Protein AF-A0A0B6YL24-F1 (afdb_monomer_lite)

Foldseek 3Di:
DVLLVVVVPDDDDPPPPVCVVVSVVVVVVVVVVLVVLVLVLLCVVCVPPSPVSVVVVVVVVVVVVVVLVVCPPPDDPVVNSVVVVVVVVVSVVVSVVSVVVVVVVVCPDPPPD

pLDDT: mean 74.41, std 11.95, range [43.94, 89.06]

Secondary structure (DSSP, 8-state):
-HHHHHHHH----TT-HHHHHHHHHHHHHHHHHHHHHHHHHHHHHTSSSHHHHHHHHHHHHHHHHHHHHHHTTTS-HHHHHHHHHHHHHHHHHHHHHHHHHHHHHT--SSS--

Sequence (113 aa):
LVILVVMLLWKPLPTDQYVFFIVPGVWGLADAVWQTQSSALIGVVFFDDQEAAFANLRLFVSLGKTMAYLYSGLLCENVKLYIACCLLVIAVVLSTIVEILIHNKQRPGYNNI

Structure (mmCIF, N/CA/C/O backbone):
data_AF-A0A0B6YL24-F1
#
_entry.id   AF-A0A0B6YL24-F1
#
loop_
_atom_site.group_PDB
_atom_site.id
_atom_site.type_symbol
_atom_site.label_atom_id
_atom_site.label_alt_id
_atom_site.label_comp_id
_atom_site.label_asym_id
_atom_site.label_entity_id
_atom_site.label_seq_id
_atom_site.pdbx_PDB_ins_code
_atom_site.Cartn_x
_atom_site.Cartn_y
_atom_site.Cartn_z
_atom_site.occupancy
_atom_site.B_iso_or_equiv
_atom_site.auth_seq_id
_atom_site.auth_comp_id
_atom_site.auth_asym_id
_atom_site.auth_atom_id
_atom_site.pdbx_PDB_model_num
ATOM 1 N N . LEU A 1 1 ? -1.492 -9.415 -8.245 1.00 57.41 1 LEU A N 1
ATOM 2 C CA . LEU A 1 1 ? -1.036 -10.798 -8.540 1.00 57.41 1 LEU A CA 1
ATOM 3 C C . LEU A 1 1 ? -0.930 -11.078 -10.041 1.00 57.41 1 LEU A C 1
ATOM 5 O O . LEU A 1 1 ? 0.155 -11.432 -10.476 1.00 57.41 1 LEU A O 1
ATOM 9 N N . VAL A 1 2 ? -1.978 -10.845 -10.843 1.00 56.34 2 VAL A N 1
ATOM 10 C CA . VAL A 1 2 ? -1.969 -11.119 -12.301 1.00 56.34 2 VAL A CA 1
ATOM 11 C C . VAL A 1 2 ? -0.819 -10.421 -13.051 1.00 56.34 2 VAL A C 1
ATOM 13 O O . VAL A 1 2 ? -0.139 -11.055 -13.844 1.00 56.34 2 VAL A O 1
ATOM 16 N N . ILE A 1 3 ? -0.516 -9.156 -12.740 1.00 59.81 3 ILE A N 1
ATOM 17 C CA . ILE A 1 3 ? 0.563 -8.390 -13.404 1.00 59.81 3 ILE A CA 1
ATOM 18 C C . ILE A 1 3 ? 1.965 -8.903 -13.052 1.00 59.81 3 ILE A C 1
ATOM 20 O O . ILE A 1 3 ? 2.856 -8.878 -13.894 1.00 59.81 3 ILE A O 1
ATOM 24 N N . LEU A 1 4 ? 2.160 -9.423 -11.838 1.00 58.12 4 LEU A N 1
ATOM 25 C CA . LEU A 1 4 ? 3.439 -10.016 -11.441 1.00 58.12 4 LEU A CA 1
ATOM 26 C C . LEU A 1 4 ? 3.672 -11.355 -12.118 1.00 58.12 4 LEU A C 1
ATOM 28 O O . LEU A 1 4 ? 4.787 -11.624 -12.532 1.00 58.12 4 LEU A O 1
ATOM 32 N N . VAL A 1 5 ? 2.619 -12.160 -12.277 1.00 56.94 5 VAL A N 1
ATOM 33 C CA . VAL A 1 5 ? 2.677 -13.413 -13.041 1.00 56.94 5 VAL A CA 1
ATOM 34 C C . VAL A 1 5 ? 2.963 -13.125 -14.518 1.00 56.94 5 VAL A C 1
ATOM 36 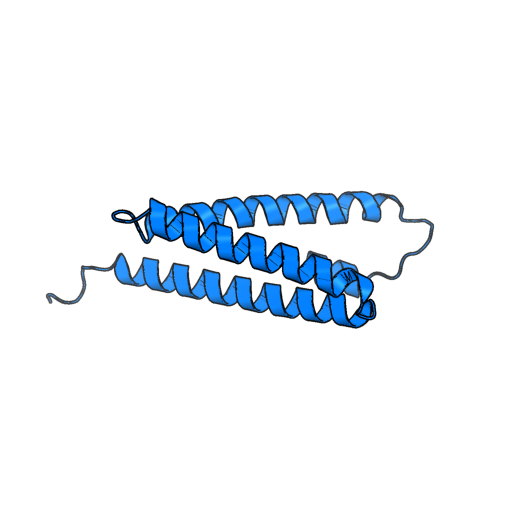O O . VAL A 1 5 ? 3.775 -13.819 -15.122 1.00 56.94 5 VAL A O 1
ATOM 39 N N . VAL A 1 6 ? 2.383 -12.055 -15.075 1.00 57.12 6 VAL A N 1
ATOM 40 C CA . VAL A 1 6 ? 2.706 -11.567 -16.426 1.00 57.12 6 VAL A CA 1
ATOM 41 C C . VAL A 1 6 ? 4.167 -11.113 -16.521 1.00 57.12 6 VAL A C 1
ATOM 43 O O . VAL A 1 6 ? 4.854 -11.537 -17.440 1.00 57.12 6 VAL A O 1
ATOM 46 N N . MET A 1 7 ? 4.688 -10.343 -15.558 1.00 55.59 7 MET A N 1
ATOM 47 C CA . MET A 1 7 ? 6.111 -9.962 -15.525 1.00 55.59 7 MET A CA 1
ATOM 48 C C . MET A 1 7 ? 7.062 -11.160 -15.356 1.00 55.59 7 MET A C 1
ATOM 50 O O . MET A 1 7 ? 8.177 -11.111 -15.862 1.00 55.59 7 MET A O 1
ATOM 54 N N . LEU A 1 8 ? 6.643 -12.232 -14.672 1.00 53.81 8 LEU A N 1
ATOM 55 C CA . LEU A 1 8 ? 7.463 -13.432 -14.436 1.00 53.81 8 LEU A CA 1
ATOM 56 C C . LEU A 1 8 ? 7.487 -14.393 -15.634 1.00 53.81 8 LEU A C 1
ATOM 58 O O . LEU A 1 8 ? 8.457 -15.124 -15.817 1.00 53.81 8 LEU A O 1
ATOM 62 N N . LEU A 1 9 ? 6.425 -14.404 -16.444 1.00 53.38 9 LEU A N 1
ATOM 63 C CA . LEU A 1 9 ? 6.312 -15.244 -17.641 1.00 53.38 9 LEU A CA 1
ATOM 64 C C . LEU A 1 9 ? 6.822 -14.557 -18.915 1.00 53.38 9 LEU A C 1
ATOM 66 O O . LEU A 1 9 ? 7.021 -15.230 -19.928 1.00 53.38 9 LEU A O 1
ATOM 70 N N . TRP A 1 10 ? 7.034 -13.239 -18.893 1.00 56.25 10 TRP A N 1
ATOM 71 C CA . TRP A 1 10 ? 7.356 -12.478 -20.095 1.00 56.25 10 TRP A CA 1
ATOM 72 C C . TRP A 1 10 ? 8.865 -12.265 -20.268 1.00 56.25 10 TRP A C 1
ATOM 74 O O . TRP A 1 10 ? 9.524 -11.606 -19.465 1.00 56.25 10 TRP A O 1
ATOM 84 N N . LYS A 1 11 ? 9.423 -12.836 -21.342 1.00 52.00 11 LYS A N 1
ATOM 85 C CA . LYS A 1 11 ? 10.829 -12.687 -21.742 1.00 52.00 11 LYS A CA 1
ATOM 86 C C . LYS A 1 11 ? 10.909 -11.545 -22.766 1.00 52.00 11 LYS A C 1
ATOM 88 O O . LYS A 1 11 ? 10.275 -11.670 -23.813 1.00 52.00 11 LYS A O 1
ATOM 93 N N . PRO A 1 12 ? 11.632 -10.443 -22.497 1.00 55.19 12 PRO A N 1
ATOM 94 C CA . PRO A 1 12 ? 11.573 -9.255 -23.343 1.00 55.19 12 PRO A CA 1
ATOM 95 C C . PRO A 1 12 ? 12.140 -9.555 -24.738 1.00 55.19 12 PRO A C 1
ATOM 97 O O . PRO A 1 12 ? 13.329 -9.841 -24.883 1.00 55.19 12 PRO A O 1
ATOM 100 N N . LEU A 1 13 ? 11.287 -9.488 -25.764 1.00 54.59 13 LEU A N 1
ATOM 101 C CA . LEU A 1 13 ? 11.703 -9.379 -27.162 1.00 54.59 13 LEU A CA 1
ATOM 102 C C . LEU A 1 13 ? 11.755 -7.886 -27.547 1.00 54.59 13 LEU A C 1
ATOM 104 O O . LEU A 1 13 ? 10.869 -7.127 -27.155 1.00 54.59 13 LEU A O 1
ATOM 108 N N . PRO A 1 14 ? 12.744 -7.444 -28.343 1.00 58.03 14 PRO A N 1
ATOM 109 C CA . PRO A 1 14 ? 12.974 -6.028 -28.671 1.00 58.03 14 PRO A CA 1
ATOM 110 C C . PRO A 1 14 ? 11.854 -5.338 -29.478 1.00 58.03 14 PRO A C 1
ATOM 112 O O . PRO A 1 14 ? 11.946 -4.143 -29.741 1.00 58.03 14 PRO A O 1
ATOM 115 N N . THR A 1 15 ? 10.797 -6.054 -29.868 1.00 60.00 15 THR A N 1
ATOM 116 C CA . THR A 1 15 ? 9.673 -5.528 -30.663 1.00 60.00 15 THR A CA 1
ATOM 117 C C . THR A 1 15 ? 8.506 -5.009 -29.802 1.00 60.00 15 THR A C 1
ATOM 119 O O . THR A 1 15 ? 7.683 -4.245 -30.298 1.00 60.00 15 THR A O 1
ATOM 122 N N . ASP A 1 16 ? 8.458 -5.319 -28.501 1.00 62.62 16 ASP A N 1
ATOM 123 C CA . ASP A 1 16 ? 7.295 -5.045 -27.637 1.00 62.62 16 ASP A CA 1
ATOM 124 C C . ASP A 1 16 ? 7.484 -3.851 -26.674 1.00 62.62 16 ASP A C 1
ATOM 126 O O . ASP A 1 16 ? 7.304 -3.946 -25.458 1.00 62.62 16 ASP A O 1
ATOM 130 N N . GLN A 1 17 ? 7.808 -2.673 -27.218 1.00 61.78 17 GLN A N 1
ATOM 131 C CA . GLN A 1 17 ? 7.969 -1.426 -26.445 1.00 61.78 17 GLN A CA 1
ATOM 132 C C . GLN A 1 17 ? 6.718 -1.041 -25.627 1.00 61.78 17 GLN A C 1
ATOM 134 O O . GLN A 1 17 ? 6.829 -0.480 -24.537 1.00 61.78 17 GLN A O 1
ATOM 139 N N . TYR A 1 18 ? 5.517 -1.327 -26.134 1.00 67.44 18 TYR A N 1
ATOM 140 C CA . TYR A 1 18 ? 4.254 -0.911 -25.509 1.00 67.44 18 TYR A CA 1
ATOM 141 C C . TYR A 1 18 ? 4.021 -1.549 -24.134 1.00 67.44 18 TYR A C 1
ATOM 143 O O . TYR A 1 18 ? 3.478 -0.913 -23.228 1.00 67.44 18 TYR A O 1
ATOM 151 N N . VAL A 1 19 ? 4.479 -2.787 -23.949 1.00 67.81 19 VAL A N 1
ATOM 152 C CA . VAL A 1 19 ? 4.311 -3.535 -22.696 1.00 67.81 19 VAL A CA 1
ATOM 153 C C . VAL A 1 19 ? 5.098 -2.876 -21.559 1.00 67.81 19 VAL A C 1
ATOM 155 O O . VAL A 1 19 ? 4.641 -2.867 -20.417 1.00 67.81 19 VAL A O 1
ATOM 158 N N . PHE A 1 20 ? 6.215 -2.216 -21.879 1.00 69.19 20 PHE A N 1
ATOM 159 C CA . PHE A 1 20 ? 7.036 -1.494 -20.908 1.00 69.19 20 PHE A CA 1
ATOM 160 C C . PHE A 1 20 ? 6.327 -0.274 -20.297 1.00 69.19 20 PHE A C 1
ATOM 162 O O . PHE A 1 20 ? 6.641 0.108 -19.176 1.00 69.19 20 PHE A O 1
ATOM 169 N N . PHE A 1 21 ? 5.350 0.320 -20.991 1.00 76.38 21 PHE A N 1
ATOM 170 C CA . PHE A 1 21 ? 4.573 1.458 -20.479 1.00 76.38 21 PHE A CA 1
ATOM 171 C C . PHE A 1 21 ? 3.277 1.024 -19.791 1.00 76.38 21 PHE A C 1
ATOM 173 O O . PHE A 1 21 ? 2.892 1.586 -18.766 1.00 76.38 21 PHE A O 1
ATOM 180 N N . ILE A 1 22 ? 2.609 0.003 -20.330 1.00 80.31 22 ILE A N 1
ATOM 181 C CA . ILE A 1 22 ? 1.315 -0.457 -19.813 1.00 80.31 22 ILE A CA 1
ATOM 182 C C . ILE A 1 22 ? 1.490 -1.150 -18.458 1.00 80.31 22 ILE A C 1
ATOM 184 O O . ILE A 1 22 ? 0.737 -0.873 -17.528 1.00 80.31 22 ILE A O 1
ATOM 188 N N . VAL A 1 23 ? 2.500 -2.011 -18.314 1.00 76.06 23 VAL A N 1
ATOM 189 C CA . VAL A 1 23 ? 2.734 -2.776 -17.080 1.00 76.06 23 VAL A CA 1
ATOM 190 C C . VAL A 1 23 ? 2.928 -1.883 -15.843 1.00 76.06 23 VAL A C 1
ATOM 192 O O . VAL A 1 23 ? 2.172 -2.061 -14.884 1.00 76.06 23 VAL A O 1
ATOM 195 N N . PRO A 1 24 ? 3.855 -0.903 -15.822 1.00 79.38 24 PRO A N 1
ATOM 196 C CA . PRO A 1 24 ? 3.994 -0.005 -14.677 1.00 79.38 24 PRO A CA 1
ATOM 197 C C . PRO A 1 24 ? 2.785 0.922 -14.507 1.00 79.38 24 PRO A C 1
ATOM 199 O O . PRO A 1 24 ? 2.452 1.261 -13.375 1.00 79.38 24 PRO A O 1
ATOM 202 N N . GLY A 1 25 ? 2.095 1.295 -15.592 1.00 82.94 25 GLY A N 1
ATOM 203 C CA . GLY A 1 25 ? 0.878 2.107 -15.523 1.00 82.94 25 GLY A CA 1
ATOM 204 C C . GLY A 1 25 ? -0.257 1.403 -14.775 1.00 82.94 25 GLY A C 1
ATOM 205 O O . GLY A 1 25 ? -0.831 1.959 -13.840 1.00 82.94 25 GLY A O 1
ATOM 206 N N . VAL A 1 26 ? -0.544 0.147 -15.129 1.00 82.69 26 VAL A N 1
ATOM 207 C CA . VAL A 1 26 ? -1.573 -0.647 -14.438 1.00 82.69 26 VAL A CA 1
ATOM 208 C C . VAL A 1 26 ? -1.113 -1.028 -13.027 1.00 82.69 26 VAL A C 1
ATOM 210 O O . VAL A 1 26 ? -1.921 -1.023 -12.099 1.00 82.69 26 VAL A O 1
ATOM 213 N N . TRP A 1 27 ? 0.180 -1.309 -12.833 1.00 80.88 27 TRP A N 1
ATOM 214 C CA . TRP A 1 27 ? 0.743 -1.550 -11.503 1.00 80.88 27 TRP A CA 1
ATOM 215 C C . TRP A 1 27 ? 0.559 -0.344 -10.574 1.00 80.88 27 TRP A C 1
ATOM 217 O O . TRP A 1 27 ? 0.075 -0.501 -9.456 1.00 80.88 27 TRP A O 1
ATOM 227 N N . GLY A 1 28 ? 0.880 0.862 -11.049 1.00 83.69 28 GLY A N 1
ATOM 228 C CA . GLY A 1 28 ? 0.700 2.101 -10.294 1.00 83.69 28 GLY A CA 1
ATOM 229 C C . GLY A 1 28 ? -0.765 2.391 -9.973 1.00 83.69 28 GLY A C 1
ATOM 230 O O . GLY A 1 28 ? -1.073 2.812 -8.862 1.00 83.69 28 GLY A O 1
ATOM 231 N N . LEU A 1 29 ? -1.685 2.102 -10.902 1.00 86.69 29 LEU A N 1
ATOM 232 C CA . LEU A 1 29 ? -3.122 2.220 -10.641 1.00 86.69 29 LEU A CA 1
ATOM 233 C C . LEU A 1 29 ? -3.578 1.263 -9.531 1.00 86.69 29 LEU A C 1
ATOM 235 O O . LEU A 1 29 ? -4.326 1.660 -8.639 1.00 86.69 29 LEU A O 1
ATOM 239 N N . ALA A 1 30 ? -3.118 0.011 -9.569 1.00 84.25 30 ALA A N 1
ATOM 240 C CA . ALA A 1 30 ? -3.435 -0.970 -8.538 1.00 84.25 30 ALA A CA 1
ATOM 241 C C . ALA A 1 30 ? -2.873 -0.561 -7.163 1.00 84.25 30 ALA A C 1
ATOM 243 O O . ALA A 1 30 ? -3.582 -0.679 -6.165 1.00 84.25 30 ALA A O 1
ATOM 244 N N . ASP A 1 31 ? -1.642 -0.041 -7.113 1.00 84.06 31 ASP A N 1
ATOM 245 C CA . ASP A 1 31 ? -1.018 0.463 -5.882 1.00 84.06 31 ASP A CA 1
ATOM 246 C C . ASP A 1 31 ? -1.793 1.655 -5.299 1.00 84.06 31 ASP A C 1
ATOM 248 O O . ASP A 1 31 ? -2.078 1.684 -4.102 1.00 84.06 31 ASP A O 1
ATOM 252 N N . ALA A 1 32 ? -2.244 2.581 -6.152 1.00 87.81 32 ALA A N 1
ATOM 253 C CA . ALA A 1 32 ? -3.061 3.717 -5.733 1.00 87.81 32 ALA A CA 1
ATOM 254 C C . ALA A 1 32 ? -4.388 3.271 -5.098 1.00 87.81 32 ALA A C 1
ATOM 256 O O . ALA A 1 32 ? -4.731 3.716 -4.001 1.00 87.81 32 ALA A O 1
ATOM 257 N N . VAL A 1 33 ? -5.110 2.346 -5.744 1.00 88.31 33 VAL A N 1
ATOM 258 C CA . VAL A 1 33 ? -6.358 1.785 -5.197 1.00 88.31 33 VAL A CA 1
ATOM 259 C C . VAL A 1 33 ? -6.100 1.104 -3.854 1.00 88.31 33 VAL A C 1
ATOM 261 O O . VAL A 1 33 ? -6.849 1.310 -2.896 1.00 88.31 33 VAL A O 1
ATOM 264 N N . TRP A 1 34 ? -5.023 0.323 -3.765 1.00 83.62 34 TRP A N 1
ATOM 265 C CA . TRP A 1 34 ? -4.643 -0.378 -2.544 1.00 83.62 34 TRP A CA 1
ATOM 266 C C . TRP A 1 34 ? -4.318 0.581 -1.391 1.00 83.62 34 TRP A C 1
ATOM 268 O O . TRP A 1 34 ? -4.736 0.365 -0.249 1.00 83.62 34 TRP A O 1
ATOM 278 N N . GLN A 1 35 ? -3.609 1.672 -1.685 1.00 84.31 35 GLN A N 1
ATOM 279 C CA . GLN A 1 35 ? -3.245 2.688 -0.705 1.00 84.31 35 GLN A CA 1
ATOM 280 C C . GLN A 1 35 ? -4.478 3.408 -0.141 1.00 84.31 35 GLN A C 1
ATOM 282 O O . GLN A 1 35 ? -4.559 3.644 1.071 1.00 84.31 35 GLN A O 1
ATOM 287 N N . THR A 1 36 ? -5.454 3.725 -0.995 1.00 89.06 36 THR A N 1
ATOM 288 C CA . THR A 1 36 ? -6.726 4.326 -0.573 1.00 89.06 36 THR A CA 1
ATOM 289 C C . THR A 1 36 ? -7.548 3.353 0.271 1.00 89.06 36 THR A C 1
ATOM 291 O O . THR A 1 36 ? -7.980 3.724 1.362 1.00 89.06 36 THR A O 1
ATOM 294 N N . GLN A 1 37 ? -7.701 2.103 -0.181 1.00 85.50 37 GLN A N 1
ATOM 295 C CA . GLN A 1 37 ? -8.400 1.040 0.554 1.00 85.50 37 GLN A CA 1
ATOM 296 C C . GLN A 1 37 ? -7.836 0.848 1.967 1.00 85.50 37 GLN A C 1
ATOM 298 O O . GLN A 1 37 ? -8.578 0.909 2.945 1.00 85.50 37 GLN A O 1
ATOM 303 N N . SER A 1 38 ? -6.515 0.695 2.091 1.00 82.56 38 SER A N 1
ATOM 304 C CA . SER A 1 38 ? -5.854 0.455 3.383 1.00 82.56 38 SER A CA 1
ATOM 305 C C . SER A 1 38 ? -6.069 1.608 4.369 1.00 82.56 38 SER A C 1
ATOM 307 O O . SER A 1 38 ? -6.273 1.394 5.564 1.00 82.56 38 SER A O 1
ATOM 309 N N . SER A 1 39 ? -6.047 2.841 3.856 1.00 82.88 39 SER A N 1
ATOM 310 C CA . SER A 1 39 ? -6.234 4.050 4.661 1.00 82.88 39 SER A CA 1
ATOM 311 C C . SER A 1 39 ? -7.694 4.210 5.106 1.00 82.88 39 SER A C 1
ATOM 313 O O . SER A 1 39 ? -7.945 4.561 6.256 1.00 82.88 39 SER A O 1
ATOM 315 N N . ALA A 1 40 ? -8.659 3.895 4.236 1.00 85.38 40 ALA A N 1
ATOM 316 C CA . ALA A 1 40 ? -10.083 3.893 4.575 1.00 85.38 40 ALA A CA 1
ATOM 317 C C . ALA A 1 40 ? -10.417 2.835 5.639 1.00 85.38 40 ALA A C 1
ATOM 319 O O . ALA A 1 40 ? -11.129 3.124 6.600 1.00 85.38 40 ALA A O 1
ATOM 320 N N . LEU A 1 41 ? -9.853 1.631 5.506 1.00 82.00 41 LEU A N 1
ATOM 321 C CA . LEU A 1 41 ? -10.067 0.521 6.433 1.00 82.00 41 LEU A CA 1
ATOM 322 C C . LEU A 1 41 ? -9.631 0.879 7.859 1.00 82.00 41 LEU A C 1
ATOM 324 O O . LEU A 1 41 ? -10.385 0.681 8.808 1.00 82.00 41 LEU A O 1
ATOM 328 N N . ILE A 1 42 ? -8.443 1.471 8.012 1.00 80.94 42 ILE A N 1
ATOM 329 C CA . ILE A 1 42 ? -7.931 1.899 9.322 1.00 80.94 42 ILE A CA 1
ATOM 330 C C . ILE A 1 42 ? -8.767 3.034 9.916 1.00 80.94 42 ILE A C 1
ATOM 332 O O . ILE A 1 42 ? -9.036 3.015 11.118 1.00 80.94 42 ILE A O 1
ATOM 336 N N . GLY A 1 43 ? -9.256 3.954 9.080 1.00 81.06 43 GLY A N 1
ATOM 337 C CA . GLY A 1 43 ? -10.172 5.009 9.513 1.00 81.06 43 GLY A CA 1
ATOM 338 C C . GLY A 1 43 ? -11.506 4.482 10.057 1.00 81.06 43 GLY A C 1
ATOM 339 O O . GLY A 1 43 ? -12.039 5.063 10.999 1.00 81.06 43 GLY A O 1
ATOM 340 N N . VAL A 1 44 ? -12.024 3.376 9.507 1.00 80.69 44 VAL A N 1
ATOM 341 C CA . VAL A 1 44 ? -13.275 2.735 9.960 1.00 80.69 44 VAL A CA 1
ATOM 342 C C . VAL A 1 44 ? -13.063 1.864 11.206 1.00 80.69 44 VAL A C 1
ATOM 344 O O . VAL A 1 44 ? -13.938 1.811 12.067 1.00 80.69 44 VAL A O 1
ATOM 347 N N . VAL A 1 45 ? -11.918 1.182 11.332 1.00 77.50 45 VAL A N 1
ATOM 348 C CA . VAL A 1 45 ? -11.634 0.295 12.480 1.00 77.50 45 VAL A CA 1
ATOM 349 C C . VAL A 1 45 ? -11.408 1.074 13.780 1.00 77.50 45 VAL A C 1
ATOM 351 O O . VAL A 1 45 ? -11.856 0.621 14.835 1.00 77.50 45 VAL A O 1
ATOM 354 N N . PHE A 1 46 ? -10.740 2.228 13.717 1.00 73.31 46 PHE A N 1
ATOM 355 C CA . PHE A 1 46 ? -10.326 3.008 14.889 1.00 73.31 46 PHE A CA 1
ATOM 356 C C . PHE A 1 46 ? -10.955 4.402 14.902 1.00 73.31 46 PHE A C 1
ATOM 358 O O . PHE A 1 46 ? -10.237 5.391 14.852 1.00 73.31 46 PHE A O 1
ATOM 365 N N . PHE A 1 47 ? -12.286 4.499 14.964 1.00 70.00 47 PHE A N 1
ATOM 366 C CA . PHE A 1 47 ? -12.968 5.802 14.960 1.00 70.00 47 PHE A CA 1
ATOM 367 C C . PHE A 1 47 ? -12.606 6.690 16.170 1.00 70.00 47 PHE A C 1
ATOM 369 O O . PHE A 1 47 ? -12.516 7.901 16.013 1.00 70.00 47 PHE A O 1
ATOM 376 N N . ASP A 1 48 ? -12.365 6.090 17.343 1.00 73.06 48 ASP A N 1
ATOM 377 C CA . ASP A 1 48 ? -12.044 6.809 18.592 1.00 73.06 48 ASP A CA 1
ATOM 378 C C . ASP A 1 48 ? -10.577 7.290 18.647 1.00 73.06 48 ASP A C 1
ATOM 380 O O . ASP A 1 48 ? -10.299 8.411 19.054 1.00 73.06 48 ASP A O 1
ATOM 384 N N . ASP A 1 49 ? -9.637 6.472 18.153 1.00 79.25 49 ASP A N 1
ATOM 385 C CA . ASP A 1 49 ? -8.185 6.714 18.231 1.00 79.25 49 ASP A CA 1
ATOM 386 C C . ASP A 1 49 ? -7.527 6.787 16.837 1.00 79.25 49 ASP A C 1
ATOM 388 O O . ASP A 1 49 ? -6.480 6.175 16.576 1.00 79.25 49 ASP A O 1
ATOM 392 N N . GLN A 1 50 ? -8.142 7.521 15.900 1.00 76.25 50 GLN A N 1
ATOM 393 C CA . GLN A 1 50 ? -7.655 7.605 14.514 1.00 76.25 50 GLN A CA 1
ATOM 394 C C . GLN A 1 50 ? -6.203 8.098 14.432 1.00 76.25 50 GLN A C 1
ATOM 396 O O . GLN A 1 50 ? -5.406 7.541 13.676 1.00 76.25 50 GLN A O 1
ATOM 401 N N . GLU A 1 51 ? -5.834 9.115 15.213 1.00 79.25 51 GLU A N 1
ATOM 402 C CA . GLU A 1 51 ? -4.513 9.751 15.124 1.00 79.25 51 GLU A CA 1
ATOM 403 C C . GLU A 1 51 ? -3.370 8.777 15.447 1.00 79.25 51 GLU A C 1
ATOM 405 O O . GLU A 1 51 ? -2.394 8.689 14.695 1.00 79.25 51 GLU A O 1
ATOM 410 N N . ALA A 1 52 ? -3.510 7.984 16.514 1.00 82.94 52 ALA A N 1
ATOM 411 C CA . ALA A 1 52 ? -2.505 7.003 16.920 1.00 82.94 52 ALA A CA 1
ATOM 412 C C . ALA A 1 52 ? -2.417 5.828 15.931 1.00 82.94 52 ALA A C 1
ATOM 414 O O . ALA A 1 52 ? -1.320 5.374 15.585 1.00 82.94 52 ALA A O 1
ATOM 415 N N . ALA A 1 53 ? -3.562 5.361 15.424 1.00 80.50 53 ALA A N 1
ATOM 416 C CA . ALA A 1 53 ? -3.619 4.279 14.447 1.00 80.50 53 ALA A CA 1
ATOM 417 C C . ALA A 1 53 ? -2.982 4.683 13.103 1.00 80.50 53 ALA A C 1
ATOM 419 O O . ALA A 1 53 ? -2.169 3.935 12.548 1.00 80.50 53 ALA A O 1
ATOM 420 N N . PHE A 1 54 ? -3.277 5.888 12.603 1.00 80.56 54 PHE A N 1
ATOM 421 C CA . PHE A 1 54 ? -2.668 6.415 11.379 1.00 80.56 54 PHE A CA 1
ATOM 422 C C . PHE A 1 54 ? -1.172 6.699 11.542 1.00 80.56 54 PHE A C 1
ATOM 424 O O . PHE A 1 54 ? -0.400 6.426 10.617 1.00 80.56 54 PHE A O 1
ATOM 431 N N . ALA A 1 55 ? -0.742 7.200 12.705 1.00 86.62 55 ALA A N 1
ATOM 432 C CA . ALA A 1 55 ? 0.673 7.402 12.999 1.00 86.62 55 ALA A CA 1
ATOM 433 C C . ALA A 1 55 ? 1.444 6.073 12.950 1.00 86.62 55 ALA A C 1
ATOM 435 O O . ALA A 1 55 ? 2.435 5.967 12.222 1.00 86.62 55 ALA A O 1
ATOM 436 N N . ASN A 1 56 ? 0.945 5.032 13.625 1.00 85.88 56 ASN A N 1
ATOM 437 C CA . ASN A 1 56 ? 1.559 3.704 13.598 1.00 85.88 56 ASN A CA 1
ATOM 438 C C . ASN A 1 56 ? 1.569 3.095 12.190 1.00 85.88 56 ASN A C 1
ATOM 440 O O . ASN A 1 56 ? 2.604 2.587 11.756 1.00 85.88 56 ASN A O 1
ATOM 444 N N . LEU A 1 57 ? 0.474 3.197 11.429 1.00 83.25 57 LEU A N 1
ATOM 445 C CA . LEU A 1 57 ? 0.434 2.725 10.041 1.00 83.25 57 LEU A CA 1
ATOM 446 C C . LEU A 1 57 ? 1.504 3.403 9.180 1.00 83.25 57 LEU A C 1
ATOM 448 O O . LEU A 1 57 ? 2.236 2.742 8.440 1.00 83.25 57 LEU A O 1
ATOM 452 N N . ARG A 1 58 ? 1.603 4.732 9.263 1.00 85.12 58 ARG A N 1
ATOM 453 C CA . ARG A 1 58 ? 2.546 5.508 8.455 1.00 85.12 58 ARG A CA 1
ATOM 454 C C . ARG A 1 58 ? 3.992 5.196 8.829 1.00 85.12 58 ARG A C 1
ATOM 456 O O . ARG A 1 58 ? 4.839 5.149 7.933 1.00 85.12 58 ARG A O 1
ATOM 463 N N . LEU A 1 59 ? 4.267 4.926 10.106 1.00 88.75 59 LEU A N 1
ATOM 464 C CA . LEU A 1 59 ? 5.566 4.425 10.555 1.00 88.75 59 LEU A CA 1
ATOM 465 C C . LEU A 1 59 ? 5.883 3.071 9.917 1.00 88.75 59 LEU A C 1
ATOM 467 O O . LEU A 1 59 ? 6.925 2.944 9.279 1.00 88.75 59 LEU A O 1
ATOM 471 N N . PHE A 1 60 ? 4.973 2.096 9.990 1.00 83.94 60 PHE A N 1
ATOM 472 C CA . PHE A 1 60 ? 5.177 0.781 9.372 1.00 83.94 60 PHE A CA 1
ATOM 473 C C . PHE A 1 60 ? 5.387 0.854 7.855 1.00 83.94 60 PHE A C 1
ATOM 475 O O . PHE A 1 60 ? 6.306 0.226 7.329 1.00 83.94 60 PHE A O 1
ATOM 482 N N . VAL A 1 61 ? 4.596 1.662 7.144 1.00 83.88 61 VAL A N 1
ATOM 483 C CA . VAL A 1 61 ? 4.760 1.862 5.694 1.00 83.88 61 VAL A CA 1
ATOM 484 C C . VAL A 1 61 ? 6.120 2.488 5.375 1.00 83.88 61 VAL A C 1
ATOM 486 O O . VAL A 1 61 ? 6.783 2.083 4.418 1.00 83.88 61 VAL A O 1
ATOM 489 N N . SER A 1 62 ? 6.561 3.456 6.180 1.00 86.94 62 SER A N 1
ATOM 490 C CA . SER A 1 62 ? 7.864 4.106 6.003 1.00 86.94 62 SER A CA 1
ATOM 491 C C . SER A 1 62 ? 9.015 3.137 6.275 1.00 86.94 62 SER A C 1
ATOM 493 O O . SER A 1 62 ? 9.949 3.071 5.481 1.00 86.94 62 SER A O 1
ATOM 495 N N . LEU A 1 63 ? 8.919 2.321 7.329 1.00 89.00 63 LEU A N 1
ATOM 496 C CA . LEU A 1 63 ? 9.889 1.267 7.633 1.00 89.00 63 LEU A CA 1
ATOM 497 C C . LEU A 1 63 ? 10.001 0.257 6.489 1.00 89.00 63 LEU A C 1
ATOM 499 O O . LEU A 1 63 ? 11.111 -0.072 6.078 1.00 89.00 63 LEU A O 1
ATOM 503 N N . GLY A 1 64 ? 8.873 -0.182 5.922 1.00 85.75 64 GLY A N 1
ATOM 504 C CA . GLY A 1 64 ? 8.864 -1.084 4.769 1.00 85.75 64 GLY A CA 1
ATOM 505 C C . GLY A 1 64 ? 9.585 -0.495 3.552 1.00 85.75 64 GLY A C 1
ATOM 506 O O . GLY A 1 64 ? 10.388 -1.179 2.918 1.00 85.75 64 GLY A O 1
ATOM 507 N N . LYS A 1 65 ? 9.365 0.793 3.258 1.00 81.62 65 LYS A N 1
ATOM 508 C CA . LYS A 1 65 ? 10.042 1.496 2.153 1.00 81.62 65 LYS A CA 1
ATOM 509 C C . LYS A 1 65 ? 11.543 1.660 2.401 1.00 81.62 65 LYS A C 1
ATOM 511 O O . LYS A 1 65 ? 12.335 1.405 1.497 1.00 81.62 65 LYS A O 1
ATOM 516 N N . THR A 1 66 ? 11.941 2.021 3.620 1.00 88.50 66 THR A N 1
ATOM 517 C CA . THR A 1 66 ? 13.356 2.117 4.014 1.00 88.50 66 THR A CA 1
ATOM 518 C C . THR A 1 66 ? 14.054 0.763 3.913 1.00 88.50 66 THR A C 1
ATOM 520 O O . THR A 1 66 ? 15.156 0.670 3.376 1.00 88.50 66 THR A O 1
ATOM 523 N N . MET A 1 67 ? 13.392 -0.303 4.364 1.00 84.81 67 MET A N 1
ATOM 524 C CA . MET A 1 67 ? 13.903 -1.667 4.282 1.00 84.81 67 MET A CA 1
ATOM 525 C C . MET A 1 67 ? 14.073 -2.118 2.822 1.00 84.81 67 MET A C 1
ATOM 527 O O . MET A 1 67 ? 15.108 -2.669 2.453 1.00 84.81 67 MET A O 1
ATOM 531 N N . ALA A 1 68 ? 13.095 -1.817 1.961 1.00 83.44 68 ALA A N 1
ATOM 532 C CA . ALA A 1 68 ? 13.176 -2.101 0.529 1.00 83.44 68 ALA A CA 1
ATOM 533 C C . ALA A 1 68 ? 14.332 -1.351 -0.159 1.00 83.44 68 ALA A C 1
ATOM 535 O O . ALA A 1 68 ? 15.002 -1.914 -1.025 1.00 83.44 68 ALA A O 1
ATOM 536 N N . TYR A 1 69 ? 14.593 -0.103 0.244 1.00 82.25 69 TYR A N 1
ATOM 537 C CA . TYR A 1 69 ? 15.725 0.678 -0.253 1.00 82.25 69 TYR A CA 1
ATOM 538 C C . TYR A 1 69 ? 17.068 0.070 0.171 1.00 82.25 69 TYR A C 1
ATOM 540 O O . TYR A 1 69 ? 17.944 -0.128 -0.670 1.00 82.25 69 TYR A O 1
ATOM 548 N N . LEU A 1 70 ? 17.206 -0.300 1.449 1.00 82.88 70 LEU A N 1
ATOM 549 C CA . LEU A 1 70 ? 18.433 -0.885 1.996 1.00 82.88 70 LEU A CA 1
ATOM 550 C C . LEU A 1 70 ? 18.814 -2.195 1.294 1.00 82.88 70 LEU A C 1
ATOM 552 O O . LEU A 1 70 ? 19.976 -2.435 0.972 1.00 82.88 70 LEU A O 1
ATOM 556 N N . TYR A 1 71 ? 17.818 -3.025 1.002 1.00 77.69 71 TYR A N 1
ATOM 557 C CA . TYR A 1 71 ? 18.018 -4.295 0.317 1.00 77.69 71 TYR A CA 1
ATOM 558 C C . TYR A 1 71 ? 18.231 -4.166 -1.200 1.00 77.69 71 TYR A C 1
ATOM 560 O O . TYR A 1 71 ? 18.672 -5.126 -1.831 1.00 77.69 71 TYR A O 1
ATOM 568 N N . SER A 1 72 ? 17.996 -2.993 -1.802 1.00 74.12 72 SER A N 1
ATOM 569 C CA . SER A 1 72 ? 18.096 -2.815 -3.257 1.00 74.12 72 SER A CA 1
ATO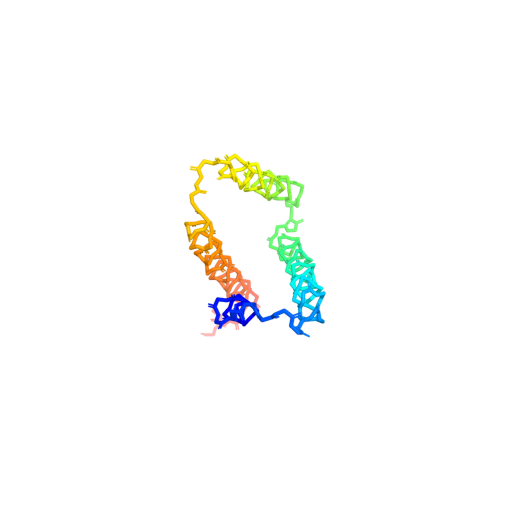M 570 C C . SER A 1 72 ? 19.517 -2.959 -3.814 1.00 74.12 72 SER A C 1
ATOM 572 O O . SER A 1 72 ? 19.652 -3.249 -4.999 1.00 74.12 72 SER A O 1
ATOM 574 N N . GLY A 1 73 ? 20.558 -2.737 -3.003 1.00 68.00 73 GLY A N 1
ATOM 575 C CA . GLY A 1 73 ? 21.962 -2.833 -3.432 1.00 68.00 73 GLY A CA 1
ATOM 576 C C . GLY A 1 73 ? 22.688 -4.113 -3.005 1.00 68.00 73 GLY A C 1
ATOM 577 O O . GLY A 1 73 ? 23.802 -4.349 -3.459 1.00 68.00 73 GLY A O 1
ATOM 578 N N . LEU A 1 74 ? 22.086 -4.927 -2.128 1.00 66.31 74 LEU A N 1
ATOM 579 C CA . LEU A 1 74 ? 22.751 -6.070 -1.482 1.00 66.31 74 LEU A CA 1
ATOM 580 C C . LEU A 1 74 ? 22.281 -7.439 -2.003 1.00 66.31 74 LEU A C 1
ATOM 582 O O . LEU A 1 74 ? 22.976 -8.433 -1.805 1.00 66.31 74 LEU A O 1
ATOM 586 N N . LEU A 1 75 ? 21.110 -7.517 -2.644 1.00 70.25 75 LEU A N 1
ATOM 587 C CA . LEU A 1 75 ? 20.492 -8.781 -3.059 1.00 70.25 75 LEU A CA 1
ATOM 588 C C . LEU A 1 75 ? 20.463 -8.959 -4.583 1.00 70.25 75 LEU A C 1
ATOM 590 O O . LEU A 1 75 ? 20.194 -8.023 -5.330 1.00 70.25 75 LEU A O 1
ATOM 594 N N . CYS A 1 76 ? 20.677 -10.201 -5.034 1.00 69.12 76 CYS A N 1
ATOM 595 C CA . CYS A 1 76 ? 20.451 -10.614 -6.422 1.00 69.12 76 CYS A CA 1
ATOM 596 C C . CYS A 1 76 ? 18.995 -10.365 -6.859 1.00 69.12 76 CYS A C 1
ATOM 598 O O . CYS A 1 76 ? 18.055 -10.567 -6.086 1.00 69.12 76 CYS A O 1
ATOM 600 N N . GLU A 1 77 ? 18.810 -10.019 -8.135 1.00 65.94 77 GLU A N 1
ATOM 601 C CA . GLU A 1 77 ? 17.528 -9.630 -8.746 1.00 65.94 77 GLU A CA 1
ATOM 602 C C . GLU A 1 77 ? 16.400 -10.663 -8.539 1.00 65.94 77 GLU A C 1
ATOM 604 O O . GLU A 1 77 ? 15.255 -10.301 -8.268 1.00 65.94 77 GLU A O 1
ATOM 609 N N . ASN A 1 78 ? 16.738 -11.956 -8.525 1.00 62.25 78 ASN A N 1
ATOM 610 C CA . ASN A 1 78 ? 15.787 -13.048 -8.282 1.00 62.25 78 ASN A CA 1
ATOM 611 C C . ASN A 1 78 ? 15.202 -13.053 -6.858 1.00 62.25 78 ASN A C 1
ATOM 613 O O . ASN A 1 78 ? 14.029 -13.374 -6.662 1.00 62.25 78 ASN A O 1
ATOM 617 N N . VAL A 1 79 ? 15.995 -12.679 -5.8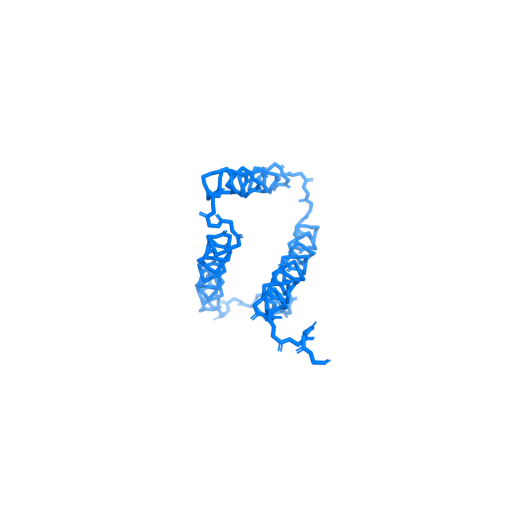50 1.00 73.88 79 VAL A N 1
ATOM 618 C CA . VAL A 1 79 ? 15.541 -12.673 -4.449 1.00 73.88 79 VAL A CA 1
ATOM 619 C C . VAL A 1 79 ? 14.590 -11.500 -4.203 1.00 73.88 79 VAL A C 1
ATOM 621 O O . VAL A 1 79 ? 13.607 -11.634 -3.475 1.00 73.88 79 VAL A O 1
ATOM 624 N N . LYS A 1 80 ? 14.826 -10.370 -4.879 1.00 67.56 80 LYS A N 1
ATOM 625 C CA . LYS A 1 80 ? 13.966 -9.181 -4.823 1.00 67.56 80 LYS A CA 1
ATOM 626 C C . LYS A 1 80 ? 12.539 -9.485 -5.289 1.00 67.56 80 LYS A C 1
ATOM 628 O O . LYS A 1 80 ? 11.584 -9.061 -4.639 1.00 67.56 80 LYS A O 1
ATOM 633 N N . LEU A 1 81 ? 12.393 -10.267 -6.361 1.00 69.69 81 LEU A N 1
ATOM 634 C CA . LEU A 1 81 ? 11.087 -10.708 -6.861 1.00 69.69 81 LEU A CA 1
ATOM 635 C C . LEU A 1 81 ? 10.373 -11.647 -5.879 1.00 69.69 81 LEU A C 1
ATOM 637 O O . LEU A 1 81 ? 9.178 -11.481 -5.638 1.00 69.69 81 LEU A O 1
ATOM 641 N N . TYR A 1 82 ? 11.093 -12.594 -5.269 1.00 75.50 82 TYR A N 1
ATOM 642 C CA . TYR A 1 82 ? 10.498 -13.526 -4.307 1.00 75.50 82 TYR A CA 1
ATOM 643 C C . TYR A 1 82 ? 9.997 -12.809 -3.045 1.00 75.50 82 TYR A C 1
ATOM 645 O O . TYR A 1 82 ? 8.876 -13.047 -2.597 1.00 75.50 82 TYR A O 1
ATOM 653 N N . ILE A 1 83 ? 10.788 -11.867 -2.517 1.00 78.88 83 ILE A N 1
ATOM 654 C CA . ILE A 1 83 ? 10.392 -11.029 -1.377 1.00 78.88 83 ILE A CA 1
ATOM 655 C C . ILE A 1 83 ? 9.142 -10.211 -1.720 1.00 78.88 83 ILE A C 1
ATOM 657 O O . ILE A 1 83 ? 8.204 -10.187 -0.925 1.00 78.88 83 ILE A O 1
ATOM 661 N N . ALA A 1 84 ? 9.092 -9.590 -2.904 1.00 74.19 84 ALA A N 1
ATOM 662 C CA . ALA A 1 84 ? 7.926 -8.824 -3.343 1.00 74.19 84 ALA A CA 1
ATOM 663 C C . ALA A 1 84 ? 6.659 -9.693 -3.437 1.00 74.19 84 ALA A C 1
ATOM 665 O O . ALA A 1 84 ? 5.600 -9.293 -2.951 1.00 74.19 84 ALA A O 1
ATOM 666 N N . CYS A 1 85 ? 6.765 -10.904 -3.994 1.00 74.00 85 CYS A N 1
ATOM 667 C CA . CYS A 1 85 ? 5.656 -11.857 -4.044 1.00 74.00 85 CYS A CA 1
ATOM 668 C C . CYS A 1 85 ? 5.167 -12.251 -2.645 1.00 74.00 85 CYS A C 1
ATOM 670 O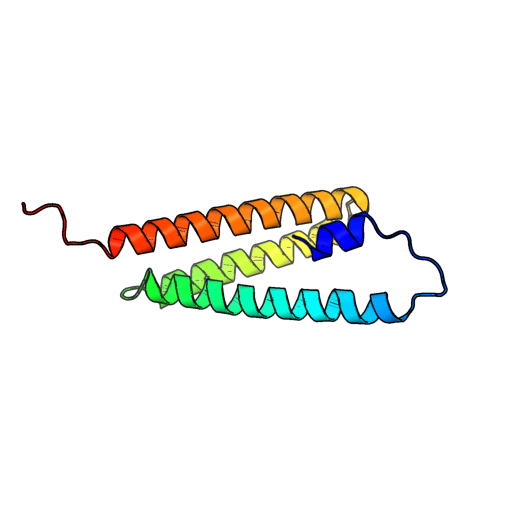 O . CYS A 1 85 ? 3.968 -12.166 -2.378 1.00 74.00 85 CYS A O 1
ATOM 672 N N . CYS A 1 86 ? 6.072 -12.632 -1.740 1.00 81.50 86 CYS A N 1
ATOM 673 C CA . CYS A 1 86 ? 5.713 -12.988 -0.366 1.00 81.50 86 CYS A CA 1
ATOM 674 C C . CYS A 1 86 ? 5.021 -11.828 0.358 1.00 81.50 86 CYS A C 1
ATOM 676 O O . CYS A 1 86 ? 3.991 -12.029 1.000 1.00 81.50 86 CYS A O 1
ATOM 678 N N . LEU A 1 87 ? 5.546 -10.608 0.215 1.00 79.44 87 LEU A N 1
ATOM 679 C CA . LEU A 1 87 ? 4.983 -9.420 0.852 1.00 79.44 87 LEU A CA 1
ATOM 680 C C . LEU A 1 87 ? 3.552 -9.141 0.373 1.00 79.44 87 LEU A C 1
ATOM 682 O O . LEU A 1 87 ? 2.692 -8.779 1.170 1.00 79.44 87 LEU A O 1
ATOM 686 N N . LEU A 1 88 ? 3.278 -9.354 -0.915 1.00 78.56 88 LEU A N 1
ATOM 687 C CA . LEU A 1 88 ? 1.944 -9.166 -1.482 1.00 78.56 88 LEU A CA 1
ATOM 688 C C . LEU A 1 88 ? 0.958 -10.237 -1.043 1.00 78.56 88 LEU A C 1
ATOM 690 O O . LEU A 1 88 ? -0.195 -9.915 -0.778 1.00 78.56 88 LEU A O 1
ATOM 694 N N . VAL A 1 89 ? 1.396 -11.493 -0.938 1.00 83.12 89 VAL A N 1
ATOM 695 C CA . VAL A 1 89 ? 0.551 -12.560 -0.387 1.00 83.12 89 VAL A CA 1
ATOM 696 C C . VAL A 1 89 ? 0.166 -12.220 1.049 1.00 83.12 89 VAL A C 1
ATOM 698 O O . VAL A 1 89 ? -1.014 -12.264 1.389 1.00 83.12 89 VAL A O 1
ATOM 701 N N . ILE A 1 90 ? 1.134 -11.799 1.867 1.00 83.31 90 ILE A N 1
ATOM 702 C CA . ILE A 1 90 ? 0.879 -11.368 3.245 1.00 83.31 90 ILE A CA 1
ATOM 703 C C . ILE A 1 90 ? -0.092 -10.182 3.266 1.00 83.31 90 ILE A C 1
ATOM 705 O O . ILE A 1 90 ? -1.057 -10.213 4.023 1.00 83.31 90 ILE A O 1
ATOM 709 N N . ALA A 1 91 ? 0.108 -9.170 2.417 1.00 80.88 91 ALA A N 1
ATOM 710 C CA . ALA A 1 91 ? -0.757 -7.991 2.352 1.00 80.88 91 ALA A CA 1
ATOM 711 C C . ALA A 1 91 ? -2.214 -8.335 1.990 1.00 80.88 91 ALA A C 1
ATOM 713 O O . ALA A 1 91 ? -3.142 -7.796 2.599 1.00 80.88 91 ALA A O 1
ATOM 714 N N . VAL A 1 92 ? -2.419 -9.254 1.039 1.00 83.19 92 VAL A N 1
ATOM 715 C CA . VAL A 1 92 ? -3.754 -9.743 0.660 1.00 83.19 92 VAL A CA 1
ATOM 716 C C . VAL A 1 92 ? -4.399 -10.492 1.819 1.00 83.19 92 VAL A C 1
ATOM 718 O O . VAL A 1 92 ? -5.514 -10.155 2.200 1.00 83.19 92 VAL A O 1
ATOM 721 N N . VAL A 1 93 ? -3.684 -11.442 2.429 1.00 86.00 93 VAL A N 1
ATOM 722 C CA . VAL A 1 93 ? -4.194 -12.220 3.569 1.00 86.00 93 VAL A CA 1
ATOM 723 C C . VAL A 1 93 ? -4.588 -11.303 4.726 1.00 86.00 93 VAL A C 1
ATOM 725 O O . VAL A 1 93 ? -5.684 -11.435 5.265 1.00 86.00 93 VAL A O 1
ATOM 728 N N . LEU A 1 94 ? -3.731 -10.343 5.081 1.00 81.69 94 LEU A N 1
ATOM 729 C CA . LEU A 1 94 ? -3.998 -9.411 6.174 1.00 81.69 94 LEU A CA 1
ATOM 730 C C . LEU A 1 94 ? -5.225 -8.538 5.882 1.00 81.69 94 LEU A C 1
ATOM 732 O O . LEU A 1 94 ? -6.067 -8.365 6.758 1.00 81.69 94 LEU A O 1
ATOM 736 N N . SER A 1 95 ? -5.361 -8.044 4.648 1.00 81.12 95 SER A N 1
ATOM 737 C CA . SER A 1 95 ? -6.520 -7.231 4.254 1.00 81.12 95 SER A CA 1
ATOM 738 C C . SER A 1 95 ? -7.817 -8.034 4.297 1.00 81.12 95 SER A C 1
ATOM 740 O O . SER A 1 95 ? -8.801 -7.560 4.855 1.00 81.12 95 SER A O 1
ATOM 742 N N . THR A 1 96 ? -7.806 -9.277 3.809 1.00 84.00 96 THR A N 1
ATOM 743 C CA . THR A 1 96 ? -8.967 -10.173 3.888 1.00 84.00 96 THR A CA 1
ATOM 744 C C . THR A 1 96 ? -9.346 -10.483 5.337 1.00 84.00 96 THR A C 1
ATOM 746 O O . THR A 1 96 ? -10.524 -10.469 5.678 1.00 84.00 96 THR A O 1
ATOM 749 N N . ILE A 1 97 ? -8.369 -10.718 6.220 1.00 86.06 97 ILE A N 1
ATOM 750 C CA . ILE A 1 97 ? -8.630 -10.947 7.650 1.00 86.06 97 ILE A CA 1
ATOM 751 C C . ILE A 1 97 ? -9.299 -9.725 8.285 1.00 86.06 97 ILE A C 1
ATOM 753 O O . ILE A 1 97 ? -10.276 -9.878 9.017 1.00 86.06 97 ILE A O 1
ATOM 757 N N . VAL A 1 98 ? -8.798 -8.519 8.010 1.00 83.25 98 VAL A N 1
ATOM 758 C CA . VAL A 1 98 ? -9.369 -7.285 8.567 1.00 83.25 98 VAL A CA 1
ATOM 759 C C . VAL A 1 98 ? -10.786 -7.053 8.043 1.00 83.25 98 VAL A C 1
ATOM 761 O O . VAL A 1 98 ? -11.675 -6.731 8.827 1.00 83.25 98 VAL A O 1
ATOM 764 N N . GLU A 1 99 ? -11.032 -7.280 6.754 1.00 83.88 99 GLU A N 1
ATOM 765 C CA . GLU A 1 99 ? -12.368 -7.175 6.165 1.00 83.88 99 GLU A CA 1
ATOM 766 C C . GLU A 1 99 ? -13.354 -8.173 6.798 1.00 83.88 99 GLU A C 1
ATOM 768 O O . GLU A 1 99 ? -14.460 -7.789 7.179 1.00 83.88 99 GLU A O 1
ATOM 773 N N 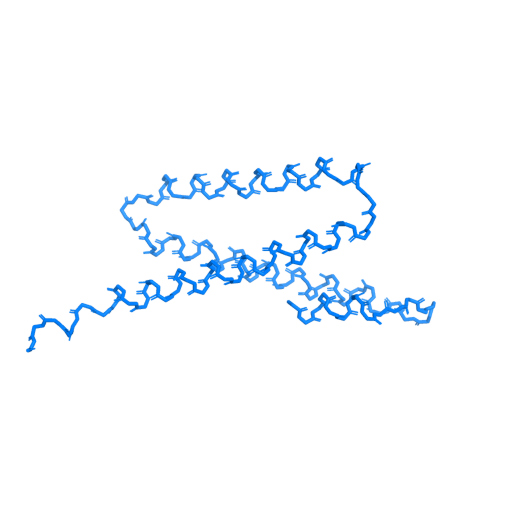. ILE A 1 100 ? -12.935 -9.427 7.018 1.00 84.88 100 ILE A N 1
ATOM 774 C CA . ILE A 1 100 ? -13.742 -10.443 7.715 1.00 84.88 100 ILE A CA 1
ATOM 775 C C . ILE A 1 100 ? -14.011 -10.033 9.168 1.00 84.88 100 ILE A C 1
ATOM 777 O O . ILE A 1 100 ? -15.136 -10.168 9.649 1.00 84.88 100 ILE A O 1
ATOM 781 N N . LEU A 1 101 ? -13.006 -9.517 9.882 1.00 83.44 101 LEU A N 1
ATOM 782 C CA . LEU A 1 101 ? -13.161 -9.044 11.261 1.00 83.44 101 LEU A CA 1
ATOM 783 C C . LEU A 1 101 ? -14.164 -7.891 11.353 1.00 83.44 101 LEU A C 1
ATOM 785 O O . LEU A 1 101 ? -15.015 -7.893 12.242 1.00 83.44 101 LEU A O 1
ATOM 789 N N . ILE A 1 102 ? -14.100 -6.932 10.428 1.00 79.62 102 ILE A N 1
ATOM 790 C CA . ILE A 1 102 ? -15.050 -5.816 10.360 1.00 79.62 102 ILE A CA 1
ATOM 791 C C . ILE A 1 102 ? -16.447 -6.325 10.016 1.00 79.62 102 ILE A C 1
ATOM 793 O O . ILE A 1 102 ? -17.402 -5.965 10.703 1.00 79.62 102 ILE A O 1
ATOM 797 N N . HIS A 1 103 ? -16.574 -7.193 9.009 1.00 80.62 103 HIS A N 1
ATOM 798 C CA . HIS A 1 103 ? -17.855 -7.780 8.621 1.00 80.62 103 HIS A CA 1
ATOM 799 C C . HIS A 1 103 ? -18.507 -8.539 9.787 1.00 80.62 103 HIS A C 1
ATOM 801 O O . HIS A 1 103 ? -19.705 -8.403 10.029 1.00 80.62 103 HIS A O 1
ATOM 807 N N . ASN A 1 104 ? -17.716 -9.284 10.563 1.00 79.81 104 ASN A N 1
ATOM 808 C CA . ASN A 1 104 ? -18.200 -10.000 11.741 1.00 79.81 104 ASN A CA 1
ATOM 809 C C . ASN A 1 104 ? -18.572 -9.050 12.889 1.00 79.81 104 ASN A C 1
ATOM 811 O O . ASN A 1 104 ? -19.595 -9.254 13.539 1.00 79.81 104 ASN A O 1
ATOM 815 N N . LYS A 1 105 ? -17.799 -7.981 13.120 1.00 70.75 105 LYS A N 1
ATOM 816 C CA . LYS A 1 105 ? -18.096 -6.971 14.152 1.00 70.75 105 LYS A CA 1
ATOM 817 C C . LYS A 1 105 ? -19.345 -6.141 13.813 1.00 70.75 105 LYS A C 1
ATOM 819 O O . LYS A 1 105 ? -20.060 -5.722 14.717 1.00 70.75 105 LYS A O 1
ATOM 824 N N . GLN A 1 106 ? -19.643 -5.956 12.525 1.00 63.50 106 GLN A N 1
ATOM 825 C CA . GLN A 1 106 ? -20.870 -5.325 12.016 1.00 63.50 106 GLN A CA 1
ATOM 826 C C . GLN A 1 106 ? -22.116 -6.230 12.092 1.00 63.50 106 GLN A C 1
ATOM 828 O O . GLN A 1 106 ? -23.206 -5.768 11.762 1.00 63.50 106 GLN A O 1
ATOM 833 N N . ARG A 1 107 ? -22.011 -7.473 12.593 1.00 54.53 107 ARG A N 1
ATOM 834 C CA . ARG A 1 107 ? -23.170 -8.298 12.982 1.00 54.53 107 ARG A CA 1
ATOM 835 C C . ARG A 1 107 ? -23.449 -8.283 14.503 1.00 54.53 107 ARG A C 1
ATOM 837 O O . ARG A 1 107 ? -23.355 -9.334 15.135 1.00 54.53 107 ARG A O 1
ATOM 844 N N . PRO A 1 108 ? -23.877 -7.173 15.135 1.00 50.25 108 PRO A N 1
ATOM 845 C CA . PRO A 1 108 ? -24.367 -7.186 16.515 1.00 50.25 108 PRO A CA 1
ATOM 846 C C . PRO A 1 108 ? -25.862 -7.576 16.582 1.00 50.25 108 PRO A C 1
ATOM 848 O O . PRO A 1 108 ? -26.662 -6.864 17.177 1.00 50.25 108 PRO A O 1
ATOM 851 N N . GLY A 1 109 ? -26.271 -8.678 15.933 1.00 53.66 109 GLY A N 1
ATOM 852 C CA . GLY A 1 109 ? -27.698 -8.997 15.732 1.00 53.66 109 GLY A CA 1
ATOM 853 C C . GLY A 1 109 ? -28.091 -10.477 15.660 1.00 53.66 109 GLY A C 1
ATOM 854 O O . GLY A 1 109 ? -29.167 -10.779 15.160 1.00 53.66 109 GLY A O 1
ATOM 855 N N . TYR A 1 110 ? -27.254 -11.407 16.131 1.00 48.91 110 TYR A N 1
ATOM 856 C CA . TYR A 1 110 ? -27.641 -12.819 16.307 1.00 48.91 110 TYR A CA 1
ATOM 857 C C . TYR A 1 110 ? -26.968 -13.419 17.551 1.00 48.91 110 TYR A C 1
ATOM 859 O O . TYR A 1 110 ? -26.297 -14.435 17.483 1.00 48.91 110 TYR A O 1
ATOM 867 N N . ASN A 1 111 ? -27.057 -12.734 18.690 1.00 45.91 111 ASN A N 1
ATOM 868 C CA . ASN A 1 111 ? -26.728 -13.321 19.999 1.00 45.91 111 ASN A CA 1
ATOM 869 C C . ASN A 1 111 ? -27.797 -12.985 21.058 1.00 45.91 111 ASN A C 1
ATOM 871 O O . ASN A 1 111 ? -27.542 -13.112 22.247 1.00 45.91 111 ASN A O 1
ATOM 875 N N . ASN A 1 112 ? -28.991 -12.572 20.612 1.00 44.78 112 ASN A N 1
ATOM 876 C CA . ASN A 1 112 ? -30.175 -12.332 21.446 1.00 44.78 112 ASN A CA 1
ATOM 877 C C . ASN A 1 112 ? -31.437 -12.959 20.811 1.00 44.78 112 ASN A C 1
ATOM 879 O O . ASN A 1 112 ? -32.467 -12.295 20.695 1.00 44.78 112 ASN A O 1
ATOM 883 N N . ILE 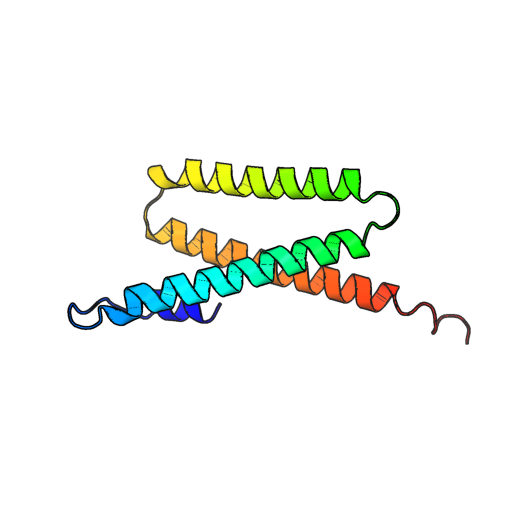A 1 113 ? -31.352 -14.216 20.366 1.00 43.94 113 ILE A N 1
ATOM 884 C CA . ILE A 1 113 ? -32.524 -15.087 20.172 1.00 43.94 113 ILE A CA 1
ATOM 885 C C . ILE A 1 113 ? -32.214 -16.455 20.757 1.00 43.94 113 ILE A C 1
ATOM 887 O O . ILE A 1 113 ? -31.142 -16.990 20.397 1.00 43.94 113 ILE A O 1
#

InterPro domains:
  IPR010291 Ion channel regulatory protein, UNC-93 [PF05978] (15-98)
  IPR051951 UNC-93 regulatory protein [PTHR19444] (2-106)

Organism: NCBI:txid1028688

Radius of gyration: 18.63 Å; chains: 1; bounding box: 55×25×52 Å